Protein AF-W7DR23-F1 (afdb_monomer)

Structure (mmCIF, N/CA/C/O backbone):
data_AF-W7DR23-F1
#
_entry.id   AF-W7DR23-F1
#
loop_
_atom_site.group_PDB
_atom_site.id
_atom_site.type_symbol
_atom_site.label_atom_id
_atom_site.label_alt_id
_atom_site.label_comp_id
_atom_site.label_asym_id
_atom_site.label_entity_id
_atom_site.label_seq_id
_atom_site.pdbx_PDB_ins_code
_atom_site.Cartn_x
_atom_site.Cartn_y
_atom_site.Cartn_z
_atom_site.occupancy
_atom_site.B_iso_or_equiv
_atom_site.auth_seq_id
_atom_site.auth_comp_id
_atom_site.auth_asym_id
_atom_site.auth_atom_id
_atom_site.pdbx_PDB_model_num
ATOM 1 N N . MET A 1 1 ? -1.533 1.938 25.024 1.00 49.84 1 MET A N 1
ATOM 2 C CA . MET A 1 1 ? -2.466 0.848 24.663 1.00 49.84 1 MET A CA 1
ATOM 3 C C . MET A 1 1 ? -2.339 0.666 23.160 1.00 49.84 1 MET A C 1
ATOM 5 O O . MET A 1 1 ? -2.288 1.680 22.477 1.00 49.84 1 MET A O 1
ATOM 9 N N . LEU A 1 2 ? -2.174 -0.557 22.653 1.00 68.12 2 LEU A N 1
ATOM 10 C CA . LEU A 1 2 ? -2.092 -0.794 21.207 1.00 68.12 2 LEU A CA 1
ATOM 11 C C . LEU A 1 2 ? -3.474 -0.511 20.605 1.00 68.12 2 LEU A C 1
ATOM 13 O O . LEU A 1 2 ? -4.452 -1.103 21.059 1.00 68.12 2 LEU A O 1
ATOM 17 N N . SER A 1 3 ? -3.573 0.421 19.651 1.00 85.25 3 SER A N 1
ATOM 18 C CA . SER A 1 3 ? -4.875 0.750 19.057 1.00 85.25 3 SER A CA 1
ATOM 19 C C . SER A 1 3 ? -5.432 -0.477 18.318 1.00 85.25 3 SER A C 1
ATOM 21 O O . SER A 1 3 ? -4.691 -1.111 17.552 1.00 85.25 3 SER A O 1
ATOM 23 N N . PRO A 1 4 ? -6.718 -0.824 18.536 1.00 90.44 4 PRO A N 1
ATOM 24 C CA . PRO A 1 4 ? -7.348 -1.991 17.919 1.00 90.44 4 PRO A CA 1
ATOM 25 C C . PRO A 1 4 ? -7.411 -1.873 16.392 1.00 90.44 4 PRO A C 1
ATOM 27 O O . PRO A 1 4 ? -7.521 -2.886 15.711 1.00 90.44 4 PRO A O 1
ATOM 30 N N . LEU A 1 5 ? -7.292 -0.656 15.852 1.00 95.00 5 LEU A N 1
ATOM 31 C CA . LEU A 1 5 ? -7.274 -0.402 14.413 1.00 95.00 5 LEU A CA 1
ATOM 32 C C . LEU A 1 5 ? -6.003 -0.934 13.753 1.00 95.00 5 LEU A C 1
ATOM 34 O O . LEU A 1 5 ? -6.088 -1.562 12.705 1.00 95.00 5 LEU A O 1
ATOM 38 N N . PHE A 1 6 ? -4.839 -0.738 14.380 1.00 93.69 6 PHE A N 1
ATOM 39 C CA . PHE A 1 6 ? -3.580 -1.283 13.863 1.00 93.69 6 PHE A CA 1
ATOM 40 C C . PHE A 1 6 ? -3.559 -2.808 13.939 1.00 93.69 6 PHE A C 1
ATOM 42 O O . PHE A 1 6 ? -3.171 -3.446 12.970 1.00 93.69 6 PHE A O 1
ATOM 49 N N . ALA A 1 7 ? -4.032 -3.390 15.046 1.00 92.31 7 ALA A N 1
ATOM 50 C CA . ALA A 1 7 ? -4.129 -4.844 15.174 1.00 92.31 7 ALA A CA 1
ATOM 51 C C . ALA A 1 7 ? -5.061 -5.437 14.104 1.00 92.31 7 ALA A C 1
ATOM 53 O O . ALA A 1 7 ? -4.676 -6.351 13.383 1.00 92.31 7 ALA A O 1
ATOM 54 N N . PHE A 1 8 ? -6.248 -4.849 13.928 1.00 95.75 8 PHE A N 1
ATOM 55 C CA . PHE A 1 8 ? -7.180 -5.278 12.891 1.00 95.75 8 PHE A CA 1
ATOM 56 C C . PHE A 1 8 ? -6.593 -5.123 11.481 1.00 95.75 8 PHE A C 1
ATOM 58 O O . PHE A 1 8 ? -6.739 -6.026 10.662 1.00 95.75 8 PHE A O 1
ATOM 65 N N . ALA A 1 9 ? -5.914 -4.007 11.193 1.00 96.94 9 ALA A N 1
ATOM 66 C CA . ALA A 1 9 ? -5.240 -3.801 9.914 1.00 96.94 9 ALA A CA 1
ATOM 67 C C . ALA A 1 9 ? -4.158 -4.862 9.666 1.00 96.94 9 ALA A C 1
ATOM 69 O O . ALA A 1 9 ? -4.091 -5.401 8.565 1.00 96.94 9 ALA A O 1
ATOM 70 N N . GLU A 1 10 ? -3.346 -5.188 10.679 1.00 95.06 10 GLU A N 1
ATOM 71 C CA . GLU A 1 10 ? -2.296 -6.211 10.595 1.00 95.06 10 GLU A CA 1
ATOM 72 C C . GLU A 1 10 ? -2.864 -7.602 10.280 1.00 95.06 10 GLU A C 1
ATOM 74 O O . GLU A 1 10 ? -2.330 -8.296 9.408 1.00 95.06 10 GLU A O 1
ATOM 79 N N . ASP A 1 11 ? -3.980 -7.968 10.913 1.00 96.44 11 ASP A N 1
ATOM 80 C CA . ASP A 1 11 ? -4.674 -9.239 10.676 1.00 96.44 11 ASP A CA 1
ATOM 81 C C . ASP A 1 11 ? -5.276 -9.333 9.259 1.00 96.44 11 ASP A C 1
ATOM 83 O O . ASP A 1 11 ? -5.492 -10.432 8.745 1.00 96.44 11 ASP A O 1
ATOM 87 N N . HIS A 1 12 ? -5.505 -8.193 8.597 1.00 97.81 12 HIS A N 1
ATOM 88 C CA . HIS A 1 12 ? -6.154 -8.108 7.283 1.00 97.81 12 HIS A CA 1
ATOM 89 C C . HIS A 1 12 ? -5.240 -7.593 6.161 1.00 97.81 12 HIS A C 1
ATOM 91 O O . HIS A 1 12 ? -5.733 -7.304 5.071 1.00 97.81 12 HIS A O 1
ATOM 97 N N . ILE A 1 13 ? -3.917 -7.523 6.367 1.00 97.81 13 ILE A N 1
ATOM 98 C CA . ILE A 1 13 ? -2.961 -7.002 5.366 1.00 97.81 13 ILE A CA 1
ATOM 99 C C . ILE A 1 13 ? -3.156 -7.646 3.994 1.00 97.81 13 ILE A C 1
ATOM 101 O O . ILE A 1 13 ? -3.190 -6.939 2.993 1.00 97.81 13 ILE A O 1
ATOM 105 N N . GLN A 1 14 ? -3.315 -8.970 3.946 1.00 97.88 14 GLN A N 1
ATOM 106 C CA . GLN A 1 14 ? -3.481 -9.689 2.680 1.00 97.88 14 GLN A CA 1
ATOM 107 C C . GLN A 1 14 ? -4.743 -9.246 1.934 1.00 97.88 14 GLN A C 1
ATOM 109 O O . GLN A 1 14 ? -4.700 -9.006 0.735 1.00 97.88 14 GLN A O 1
ATOM 114 N N . ALA A 1 15 ? -5.858 -9.062 2.645 1.00 98.00 15 ALA A N 1
ATOM 115 C CA . ALA A 1 15 ? -7.097 -8.584 2.040 1.00 98.00 15 ALA A CA 1
ATOM 116 C C . ALA A 1 15 ? -6.966 -7.136 1.539 1.00 98.00 15 ALA A C 1
ATOM 118 O O . ALA A 1 15 ? -7.442 -6.814 0.453 1.00 98.00 15 ALA A O 1
ATOM 119 N N . ILE A 1 16 ? -6.279 -6.281 2.302 1.00 98.50 16 ILE A N 1
ATOM 120 C CA . ILE A 1 16 ? -6.038 -4.876 1.946 1.00 98.50 16 ILE A CA 1
ATOM 121 C C . ILE A 1 16 ? -5.161 -4.778 0.690 1.00 98.50 16 ILE A C 1
ATOM 123 O O . ILE A 1 16 ? -5.496 -4.045 -0.241 1.00 98.50 16 ILE A O 1
ATOM 127 N N . VAL A 1 17 ? -4.063 -5.538 0.633 1.00 98.44 17 VAL A N 1
ATOM 128 C CA . VAL A 1 17 ? -3.159 -5.562 -0.528 1.00 98.44 17 VAL A CA 1
ATOM 129 C C . VAL A 1 17 ? -3.845 -6.175 -1.741 1.00 98.44 17 VAL A C 1
ATOM 131 O O . VAL A 1 17 ? -3.769 -5.595 -2.820 1.00 98.44 17 VAL A O 1
ATOM 134 N N . ALA A 1 18 ? -4.576 -7.281 -1.580 1.00 97.88 18 ALA A N 1
ATOM 135 C CA . ALA A 1 18 ? -5.346 -7.876 -2.668 1.00 97.88 18 ALA A CA 1
ATOM 136 C C . ALA A 1 18 ? -6.380 -6.889 -3.231 1.00 97.88 18 ALA A C 1
ATOM 138 O O . ALA A 1 18 ? -6.516 -6.766 -4.448 1.00 97.88 18 ALA A O 1
ATOM 139 N N . GLN A 1 19 ? -7.064 -6.131 -2.366 1.00 98.00 19 GLN A N 1
ATOM 140 C CA . GLN A 1 19 ? -7.971 -5.072 -2.803 1.00 98.00 19 GLN A CA 1
ATOM 141 C C . GLN A 1 19 ? -7.225 -3.990 -3.591 1.00 98.00 19 GLN A C 1
ATOM 143 O O . GLN A 1 19 ? -7.685 -3.614 -4.664 1.00 98.00 19 GLN A O 1
ATOM 148 N N . TRP A 1 20 ? -6.073 -3.523 -3.109 1.00 98.38 20 TRP A N 1
ATOM 149 C CA . TRP A 1 20 ? -5.248 -2.552 -3.832 1.00 98.38 20 TRP A CA 1
ATOM 150 C C . TRP A 1 20 ? -4.760 -3.060 -5.186 1.00 98.38 20 TRP A C 1
ATOM 152 O O . TRP A 1 20 ? -4.853 -2.328 -6.175 1.00 98.38 20 TRP A O 1
ATOM 162 N N . MET A 1 21 ? -4.341 -4.324 -5.262 1.00 97.62 21 MET A N 1
ATOM 163 C CA . MET A 1 21 ? -3.916 -4.958 -6.507 1.00 97.62 21 MET A CA 1
ATOM 164 C C . MET A 1 21 ? -5.013 -4.886 -7.575 1.00 97.62 21 MET A C 1
ATOM 166 O O . MET A 1 21 ? -4.755 -4.488 -8.711 1.00 97.62 21 MET A O 1
ATOM 170 N N . VAL A 1 22 ? -6.250 -5.236 -7.208 1.00 96.94 22 VAL A N 1
ATOM 171 C CA . VAL A 1 22 ? -7.357 -5.370 -8.170 1.00 96.94 22 VAL A CA 1
ATOM 172 C C . VAL A 1 22 ? -8.128 -4.078 -8.438 1.00 96.94 22 VAL A C 1
ATOM 174 O O . VAL A 1 22 ? -8.871 -4.029 -9.417 1.00 96.94 22 VAL A O 1
ATOM 177 N N . THR A 1 23 ? -7.997 -3.040 -7.604 1.00 96.19 23 THR A N 1
ATOM 178 C CA . THR A 1 23 ? -8.723 -1.769 -7.801 1.00 96.19 23 THR A CA 1
ATOM 179 C C . THR A 1 23 ? -7.835 -0.620 -8.262 1.00 96.19 23 THR A C 1
ATOM 181 O O . THR A 1 23 ? -8.289 0.180 -9.078 1.00 96.19 23 THR A O 1
ATOM 184 N N . ALA A 1 24 ? -6.591 -0.543 -7.782 1.00 95.88 24 ALA A N 1
ATOM 185 C CA . ALA A 1 24 ? -5.686 0.573 -8.045 1.00 95.88 24 ALA A CA 1
ATOM 186 C C . ALA A 1 24 ? -4.471 0.150 -8.880 1.00 95.88 24 ALA A C 1
ATOM 188 O O . ALA A 1 24 ? -4.241 0.715 -9.949 1.00 95.88 24 ALA A O 1
ATOM 189 N N . TYR A 1 25 ? -3.728 -0.878 -8.452 1.00 96.38 25 TYR A N 1
ATOM 190 C CA . TYR A 1 25 ? -2.492 -1.282 -9.132 1.00 96.38 25 TYR A CA 1
ATOM 191 C C . TYR A 1 25 ? -2.734 -1.747 -10.572 1.00 96.38 25 TYR A C 1
ATOM 193 O O . TYR A 1 25 ? -1.957 -1.406 -11.463 1.00 96.38 25 TYR A O 1
ATOM 201 N N . VAL A 1 26 ? -3.849 -2.445 -10.825 1.00 96.06 26 VAL A N 1
ATOM 202 C CA . VAL A 1 26 ? -4.289 -2.872 -12.168 1.00 96.06 26 VAL A CA 1
ATOM 203 C C . VAL A 1 26 ? -4.405 -1.713 -13.172 1.00 96.06 26 VAL A C 1
ATOM 205 O O . VAL A 1 26 ? -4.349 -1.928 -14.377 1.00 96.06 26 VAL A O 1
ATOM 208 N N . GLN A 1 27 ? -4.569 -0.478 -12.692 1.00 94.75 27 GLN A N 1
ATOM 209 C CA . GLN A 1 27 ? -4.683 0.722 -13.523 1.00 94.75 27 GLN A CA 1
ATOM 210 C C . GLN A 1 27 ? -3.332 1.416 -13.762 1.00 94.75 27 GLN A C 1
ATOM 212 O O . GLN A 1 27 ? -3.290 2.465 -14.404 1.00 94.75 27 GLN A O 1
ATOM 217 N N . SER A 1 28 ? -2.236 0.888 -13.212 1.00 93.81 28 SER A N 1
ATOM 218 C CA . SER A 1 28 ? -0.900 1.471 -13.347 1.00 93.81 28 SER A CA 1
ATOM 219 C C . SER A 1 28 ? -0.235 1.093 -14.669 1.00 93.81 28 SER A C 1
ATOM 221 O O . SER A 1 28 ? -0.459 0.018 -15.233 1.00 93.81 28 SER A O 1
ATOM 223 N N . GLU A 1 29 ? 0.664 1.954 -15.145 1.00 92.00 29 GLU A N 1
ATOM 224 C CA . GLU A 1 29 ? 1.491 1.623 -16.309 1.00 92.00 29 GLU A CA 1
ATOM 225 C C . GLU A 1 29 ? 2.386 0.403 -16.073 1.00 92.00 29 GLU A C 1
ATOM 227 O O . GLU A 1 29 ? 2.651 -0.362 -17.001 1.00 92.00 29 GLU A O 1
ATOM 232 N N . GLU A 1 30 ? 2.892 0.239 -14.849 1.00 92.44 30 GLU A N 1
ATOM 233 C CA . GLU A 1 30 ? 3.760 -0.879 -14.489 1.00 92.44 30 GLU A CA 1
ATOM 234 C C . GLU A 1 30 ? 3.022 -2.207 -14.647 1.00 92.44 30 GLU A C 1
ATOM 236 O O . GLU A 1 30 ? 3.544 -3.125 -15.284 1.00 92.44 30 GLU A O 1
ATOM 241 N N . TYR A 1 31 ? 1.779 -2.269 -14.162 1.00 95.19 31 TYR A N 1
ATOM 242 C CA . TYR A 1 31 ? 0.915 -3.422 -14.359 1.00 95.19 31 TYR A CA 1
ATOM 243 C C . TYR A 1 31 ? 0.739 -3.731 -15.848 1.00 95.19 31 TYR A C 1
ATOM 245 O O . TYR A 1 31 ? 1.020 -4.847 -16.283 1.00 95.19 31 TYR A O 1
ATOM 253 N N . GLU A 1 32 ? 0.360 -2.747 -16.666 1.00 95.00 32 GLU A N 1
ATOM 254 C CA . GLU A 1 32 ? 0.159 -2.973 -18.102 1.00 95.00 32 GLU A CA 1
ATOM 255 C C . GLU A 1 32 ? 1.429 -3.450 -18.817 1.00 95.00 32 GLU A C 1
ATOM 257 O O . GLU A 1 32 ? 1.370 -4.356 -19.652 1.00 95.00 32 GLU A O 1
ATOM 262 N N . LYS A 1 33 ? 2.590 -2.899 -18.451 1.00 94.06 33 LYS A N 1
ATOM 263 C CA . LYS A 1 33 ? 3.889 -3.270 -19.026 1.00 94.06 33 LYS A CA 1
ATOM 264 C C . LYS A 1 33 ? 4.347 -4.670 -18.602 1.00 94.06 33 LYS A C 1
ATOM 266 O O . LYS A 1 33 ? 5.097 -5.305 -19.344 1.00 94.06 33 LYS A O 1
ATOM 271 N N . ARG A 1 34 ? 3.959 -5.140 -17.410 1.00 93.81 34 ARG A N 1
ATOM 272 C CA . ARG A 1 34 ? 4.647 -6.256 -16.731 1.00 93.81 34 ARG A CA 1
ATOM 273 C C . ARG A 1 34 ? 3.750 -7.399 -16.267 1.00 93.81 34 ARG A C 1
ATOM 275 O O . ARG A 1 34 ? 4.284 -8.446 -15.917 1.00 93.81 34 ARG A O 1
ATOM 282 N N . LYS A 1 35 ? 2.421 -7.282 -16.347 1.00 95.06 35 LYS A N 1
ATOM 283 C CA . LYS A 1 35 ? 1.458 -8.325 -15.922 1.00 95.06 35 LYS A CA 1
ATOM 284 C C . LYS A 1 35 ? 1.651 -9.699 -16.571 1.00 95.06 35 LYS A C 1
ATOM 286 O O . LYS A 1 35 ? 1.157 -10.689 -16.048 1.00 95.06 35 LYS A O 1
ATOM 291 N N . LEU A 1 36 ? 2.336 -9.765 -17.716 1.00 96.19 36 LEU A N 1
ATOM 292 C CA . LEU A 1 36 ? 2.622 -11.014 -18.430 1.00 96.19 36 LEU A CA 1
ATOM 293 C C . LEU A 1 36 ? 3.977 -11.638 -18.059 1.00 96.19 36 LEU A C 1
ATOM 295 O O . LEU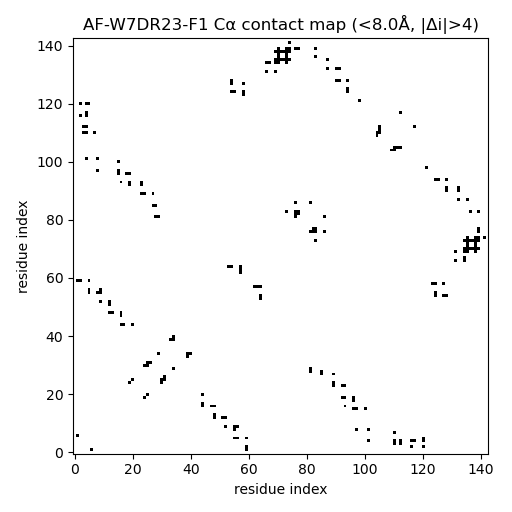 A 1 36 ? 4.283 -12.733 -18.527 1.00 96.19 36 LEU A O 1
ATOM 299 N N . ILE A 1 37 ? 4.799 -10.958 -17.254 1.00 95.94 37 ILE A N 1
ATOM 300 C CA . ILE A 1 37 ? 6.080 -11.487 -16.779 1.00 95.94 37 ILE A CA 1
ATOM 301 C C . ILE A 1 37 ? 5.787 -12.513 -15.672 1.00 95.94 37 ILE A C 1
ATOM 303 O O . ILE A 1 37 ? 5.182 -12.149 -14.660 1.00 95.94 37 ILE A O 1
ATOM 307 N N . PR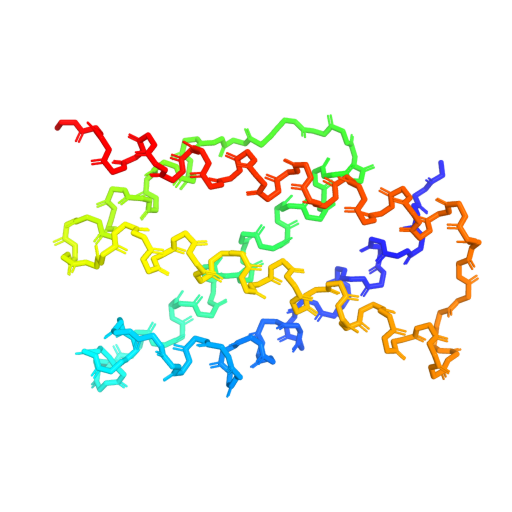O A 1 38 ? 6.201 -13.786 -15.828 1.00 97.12 38 PRO A N 1
ATOM 308 C CA . PRO A 1 38 ? 5.950 -14.813 -14.820 1.00 97.12 38 PRO A CA 1
ATOM 309 C C . PRO A 1 38 ? 6.491 -14.412 -13.442 1.00 97.12 38 PRO A C 1
ATOM 311 O O . PRO A 1 38 ? 7.640 -13.992 -13.330 1.00 97.12 38 PRO A O 1
ATOM 314 N N . GLY A 1 39 ? 5.658 -14.544 -12.406 1.00 94.94 39 GLY A N 1
ATOM 315 C CA . GLY A 1 39 ? 6.006 -14.234 -11.014 1.00 94.94 39 GLY A CA 1
ATOM 316 C C . GLY A 1 39 ? 6.047 -12.744 -10.659 1.00 94.94 39 GLY A C 1
ATOM 317 O O . GLY A 1 39 ? 6.188 -12.414 -9.490 1.00 94.94 39 GLY A O 1
ATOM 318 N N . PHE A 1 40 ? 5.890 -11.825 -11.620 1.00 93.31 40 PHE A N 1
ATOM 319 C CA . PHE A 1 40 ? 6.000 -10.390 -11.339 1.00 93.31 40 PHE A CA 1
ATOM 320 C C . PHE A 1 40 ? 4.910 -9.883 -10.386 1.00 93.31 40 PHE A C 1
ATOM 322 O O . PHE A 1 40 ? 5.207 -9.164 -9.437 1.00 93.31 40 PHE A O 1
ATOM 329 N N . LEU A 1 41 ? 3.654 -10.274 -10.619 1.00 95.25 41 LEU A N 1
ATOM 330 C CA . LEU A 1 41 ? 2.532 -9.837 -9.781 1.00 95.25 41 LEU A CA 1
ATOM 331 C C . LEU A 1 41 ? 2.615 -10.403 -8.357 1.00 95.25 41 LEU A C 1
ATOM 333 O O . LEU A 1 41 ? 2.284 -9.688 -7.414 1.00 95.25 41 LEU A O 1
ATOM 337 N N . ASP A 1 42 ? 3.113 -11.632 -8.204 1.00 96.38 42 ASP A N 1
ATOM 338 C CA . ASP A 1 42 ? 3.339 -12.252 -6.892 1.00 96.38 42 ASP A CA 1
ATOM 339 C C . ASP A 1 42 ? 4.408 -11.473 -6.105 1.00 96.38 42 ASP A C 1
ATOM 341 O O . ASP A 1 42 ? 4.274 -11.225 -4.904 1.00 96.38 42 ASP A O 1
ATOM 345 N N . GLU A 1 43 ? 5.457 -11.022 -6.797 1.00 94.38 43 GLU A N 1
ATOM 346 C CA . GLU A 1 43 ? 6.535 -10.232 -6.207 1.00 94.38 43 GLU A CA 1
ATOM 347 C C . GLU A 1 43 ? 6.053 -8.840 -5.772 1.00 94.38 43 GLU A C 1
ATOM 349 O O . GLU A 1 43 ? 6.408 -8.384 -4.682 1.00 94.38 43 GLU A O 1
ATOM 354 N N . VAL A 1 44 ? 5.192 -8.202 -6.575 1.00 94.06 44 VAL A N 1
ATOM 355 C CA . VAL A 1 44 ? 4.538 -6.929 -6.227 1.00 94.06 44 VAL A CA 1
ATOM 356 C C . VAL A 1 44 ? 3.642 -7.092 -5.001 1.00 94.06 44 VAL A C 1
ATOM 358 O O . VAL A 1 44 ? 3.724 -6.293 -4.068 1.00 94.06 44 VAL A O 1
ATOM 361 N N . GLU A 1 45 ? 2.812 -8.137 -4.956 1.00 96.19 45 GLU A N 1
ATOM 362 C CA . GLU A 1 45 ? 1.953 -8.422 -3.802 1.00 96.19 45 GLU A CA 1
ATOM 363 C C . GLU A 1 45 ? 2.785 -8.658 -2.532 1.00 96.19 45 GLU A C 1
ATOM 365 O O . GLU A 1 45 ? 2.463 -8.132 -1.458 1.00 96.19 45 GLU A O 1
ATOM 370 N N . ARG A 1 46 ? 3.896 -9.396 -2.646 1.00 95.56 46 ARG A N 1
ATOM 371 C CA . ARG A 1 46 ? 4.822 -9.646 -1.535 1.00 95.56 46 ARG A CA 1
ATOM 372 C C . ARG A 1 46 ? 5.468 -8.357 -1.030 1.00 95.56 46 ARG A C 1
ATOM 374 O O . ARG A 1 46 ? 5.538 -8.158 0.184 1.00 95.56 46 ARG A O 1
ATOM 381 N N . GLU A 1 47 ? 5.938 -7.498 -1.930 1.00 93.38 47 GLU A N 1
ATOM 382 C CA . GLU A 1 47 ? 6.552 -6.213 -1.583 1.00 93.38 47 GLU A CA 1
ATOM 383 C C . GLU A 1 47 ? 5.540 -5.266 -0.925 1.00 93.38 47 GLU A C 1
ATOM 385 O O . GLU A 1 47 ? 5.809 -4.738 0.156 1.00 93.38 47 GLU A O 1
ATOM 390 N N . ALA A 1 48 ? 4.340 -5.125 -1.498 1.00 94.94 48 ALA A N 1
ATOM 391 C CA . ALA A 1 48 ? 3.270 -4.299 -0.939 1.00 94.94 48 ALA A CA 1
ATOM 392 C C . ALA A 1 48 ? 2.822 -4.796 0.447 1.00 94.94 48 ALA A C 1
ATOM 394 O O . ALA A 1 48 ? 2.655 -4.005 1.378 1.00 94.94 48 ALA A O 1
ATOM 395 N N . THR A 1 49 ? 2.703 -6.116 0.620 1.00 96.31 49 THR A N 1
ATOM 396 C CA . THR A 1 49 ? 2.439 -6.759 1.917 1.00 96.31 49 THR A CA 1
ATOM 397 C C . THR A 1 49 ? 3.525 -6.437 2.932 1.00 96.31 49 THR A C 1
ATOM 399 O O . THR A 1 49 ? 3.228 -6.101 4.082 1.00 96.31 49 THR A O 1
ATOM 402 N N . TRP A 1 50 ? 4.790 -6.565 2.530 1.00 92.56 50 TRP A N 1
ATOM 403 C CA . TRP A 1 50 ? 5.925 -6.284 3.398 1.00 92.56 50 TRP A CA 1
ATOM 404 C C . TRP A 1 50 ? 5.939 -4.817 3.835 1.00 92.56 50 TRP A C 1
ATOM 406 O O . TRP A 1 50 ? 6.071 -4.550 5.035 1.00 92.56 50 TRP A O 1
ATOM 416 N N . LEU A 1 51 ? 5.731 -3.894 2.891 1.00 91.44 51 LEU A N 1
ATOM 417 C CA . LEU A 1 51 ? 5.708 -2.455 3.132 1.00 91.44 51 LEU A CA 1
ATOM 418 C C . LEU A 1 51 ? 4.563 -2.076 4.075 1.00 91.44 51 LEU A C 1
ATOM 420 O O . LEU A 1 51 ? 4.791 -1.414 5.087 1.00 91.44 51 LEU A O 1
ATOM 424 N N . LEU A 1 52 ? 3.345 -2.550 3.797 1.00 94.75 52 LEU A N 1
ATOM 425 C CA . LEU A 1 52 ? 2.180 -2.266 4.630 1.00 94.75 52 LEU A CA 1
ATOM 426 C C . LEU A 1 52 ? 2.354 -2.819 6.051 1.00 94.75 52 LEU A C 1
ATOM 428 O O . LEU A 1 52 ? 2.065 -2.122 7.023 1.00 94.75 52 LEU A O 1
ATOM 432 N N . ARG A 1 53 ? 2.889 -4.039 6.192 1.00 92.88 53 ARG A N 1
ATOM 433 C CA . ARG A 1 53 ? 3.205 -4.614 7.507 1.00 92.88 53 ARG A CA 1
ATOM 434 C C . ARG A 1 53 ? 4.202 -3.755 8.274 1.00 92.88 53 ARG A C 1
ATOM 436 O O . ARG A 1 53 ? 3.983 -3.495 9.455 1.00 92.88 53 ARG A O 1
ATOM 443 N N . HIS A 1 54 ? 5.274 -3.320 7.615 1.00 88.12 54 HIS A N 1
ATOM 444 C CA . HIS A 1 54 ? 6.282 -2.465 8.238 1.00 88.12 54 HIS A CA 1
ATOM 445 C C . HIS A 1 54 ? 5.673 -1.145 8.698 1.00 88.12 54 HIS A C 1
ATOM 447 O O . HIS A 1 54 ? 5.854 -0.766 9.852 1.00 88.12 54 HIS A O 1
ATOM 453 N N . ILE A 1 55 ? 4.883 -0.492 7.846 1.00 89.12 55 ILE A N 1
ATOM 454 C CA . ILE A 1 55 ? 4.183 0.746 8.189 1.00 89.12 55 ILE A CA 1
ATOM 455 C C . ILE A 1 55 ? 3.317 0.550 9.436 1.00 89.12 55 ILE A C 1
ATOM 457 O O . ILE A 1 55 ? 3.485 1.285 10.409 1.00 89.12 55 ILE A O 1
ATOM 461 N N . LEU A 1 56 ? 2.435 -0.451 9.455 1.00 92.06 56 LEU A N 1
ATOM 462 C CA . LEU A 1 56 ? 1.503 -0.667 10.567 1.00 92.06 56 LEU A CA 1
ATOM 463 C C . LEU A 1 56 ? 2.232 -0.944 11.888 1.00 92.06 56 LEU A C 1
ATOM 465 O O . LEU A 1 56 ? 1.985 -0.260 12.885 1.00 92.06 56 LEU A O 1
ATOM 469 N N . GLN A 1 57 ? 3.194 -1.869 11.875 1.00 87.62 57 GLN A N 1
ATOM 470 C CA . GLN A 1 57 ? 3.935 -2.258 13.075 1.00 87.62 57 GLN A CA 1
ATOM 471 C C . GLN A 1 57 ? 4.738 -1.101 13.656 1.00 87.62 57 GLN A C 1
ATOM 473 O O . GLN A 1 57 ? 4.845 -0.956 14.876 1.00 87.62 57 GLN A O 1
ATOM 478 N N . GLN A 1 58 ? 5.326 -0.284 12.791 1.00 82.62 58 GLN A N 1
ATOM 479 C CA . GLN A 1 58 ? 6.179 0.802 13.228 1.00 82.62 58 GLN A CA 1
ATOM 480 C C . GLN A 1 58 ? 5.403 2.035 13.663 1.00 82.62 58 GLN A C 1
ATOM 482 O O . GLN A 1 58 ? 5.753 2.626 14.685 1.00 82.62 58 GLN A O 1
ATOM 487 N N . THR A 1 59 ? 4.299 2.346 12.979 1.00 83.56 59 THR A N 1
ATOM 488 C CA . THR A 1 59 ? 3.351 3.373 13.428 1.00 83.56 59 THR A CA 1
ATOM 489 C C . THR A 1 59 ? 2.864 3.065 14.843 1.00 83.56 59 THR A C 1
ATOM 491 O O . THR A 1 59 ? 2.862 3.929 15.715 1.00 83.56 59 THR A O 1
ATOM 494 N N . GLN A 1 60 ? 2.500 1.805 15.097 1.00 82.38 60 GLN A N 1
ATOM 495 C CA . GLN A 1 60 ? 1.916 1.389 16.367 1.00 82.38 60 GLN A CA 1
ATOM 496 C C . GLN A 1 60 ? 2.936 1.335 17.517 1.00 82.38 60 GLN A C 1
ATOM 498 O O . GLN A 1 60 ? 2.586 1.588 18.672 1.00 82.38 60 GLN A O 1
ATOM 503 N N . LYS A 1 61 ? 4.190 0.970 17.224 1.00 76.31 61 LYS A N 1
ATOM 504 C CA . LYS A 1 61 ? 5.229 0.724 18.239 1.00 76.31 61 LYS A CA 1
ATOM 505 C C . LYS A 1 61 ? 6.246 1.865 18.369 1.00 76.31 61 LYS A C 1
ATOM 507 O O . LYS A 1 61 ? 7.120 1.786 19.228 1.00 76.31 61 LYS A O 1
ATOM 512 N N . GLY A 1 62 ? 6.134 2.915 17.551 1.00 67.50 62 GLY A N 1
ATOM 513 C CA . GLY A 1 62 ? 7.042 4.066 17.562 1.00 67.50 62 GLY A CA 1
ATOM 514 C C . GLY A 1 62 ? 8.464 3.739 17.098 1.00 67.50 62 GLY A C 1
ATOM 515 O O . GLY A 1 62 ? 9.405 4.440 17.467 1.00 67.50 62 GLY A O 1
ATOM 516 N N . PHE A 1 63 ? 8.641 2.660 16.33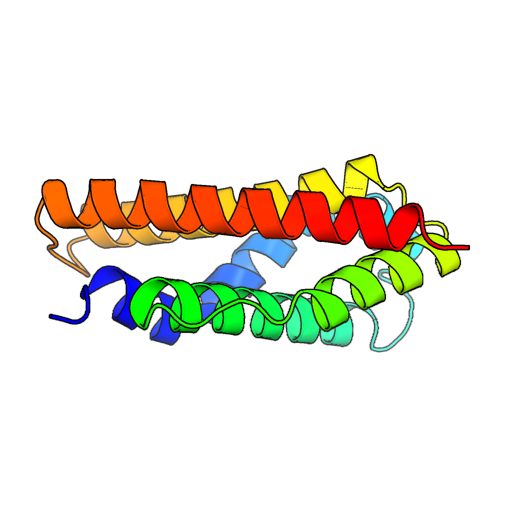0 1.00 63.53 63 PHE A N 1
ATOM 517 C CA . PHE A 1 63 ? 9.932 2.334 15.727 1.00 63.53 63 PHE A CA 1
ATOM 518 C C . PHE A 1 63 ? 10.178 3.217 14.499 1.00 63.53 63 PHE A C 1
ATOM 520 O O . PHE A 1 63 ? 9.240 3.596 13.802 1.00 63.53 63 PHE A O 1
ATOM 527 N N . ALA A 1 64 ? 11.442 3.557 14.244 1.00 69.94 64 ALA A N 1
ATOM 528 C CA . ALA A 1 64 ? 11.824 4.302 13.051 1.00 69.94 64 ALA A CA 1
ATOM 529 C C . ALA A 1 64 ? 11.805 3.387 11.819 1.00 69.94 64 ALA A C 1
ATOM 531 O O . ALA A 1 64 ? 12.347 2.276 11.866 1.00 69.94 64 ALA A O 1
ATOM 532 N N . ILE A 1 65 ? 11.219 3.874 10.721 1.00 74.94 65 ILE A N 1
ATOM 533 C CA . ILE A 1 65 ? 11.236 3.169 9.432 1.00 74.94 65 ILE A CA 1
ATOM 534 C C . ILE A 1 65 ? 12.667 3.114 8.956 1.00 74.94 65 ILE A C 1
ATOM 536 O O . ILE A 1 65 ? 13.357 4.133 8.903 1.00 74.94 65 ILE A O 1
ATOM 540 N N . ASP A 1 66 ? 13.117 1.897 8.644 1.00 81.88 66 ASP A N 1
ATOM 541 C CA . ASP A 1 66 ? 14.344 1.731 7.889 1.00 81.88 66 ASP A CA 1
ATOM 542 C C . ASP A 1 66 ? 14.058 2.148 6.453 1.00 81.88 66 ASP A C 1
ATOM 544 O O . ASP A 1 66 ? 13.628 1.366 5.602 1.00 81.88 66 ASP A O 1
ATOM 548 N N . TYR A 1 67 ? 14.247 3.439 6.219 1.00 87.38 67 TYR A N 1
ATOM 549 C CA . TYR A 1 67 ? 13.980 4.039 4.932 1.00 87.38 67 TYR A CA 1
ATOM 550 C C . TYR A 1 67 ? 14.968 3.613 3.850 1.00 87.38 67 TYR A C 1
ATOM 552 O O . TYR A 1 67 ? 14.668 3.840 2.687 1.00 87.38 67 TYR A O 1
ATOM 560 N N . ARG A 1 68 ? 16.082 2.941 4.178 1.00 87.38 68 ARG A N 1
ATOM 561 C CA . ARG A 1 68 ? 17.001 2.427 3.149 1.00 87.38 68 ARG A CA 1
ATOM 562 C C . ARG A 1 68 ? 16.326 1.398 2.257 1.00 87.38 68 ARG A C 1
ATOM 564 O O . ARG A 1 68 ? 16.516 1.404 1.054 1.00 87.38 68 ARG A O 1
ATOM 571 N N . LEU A 1 69 ? 15.496 0.533 2.836 1.00 84.62 69 LEU A N 1
ATOM 572 C CA . LEU A 1 69 ? 14.743 -0.450 2.055 1.00 84.62 69 LEU A CA 1
ATOM 573 C C . LEU A 1 69 ? 13.692 0.223 1.164 1.00 84.62 69 LEU A C 1
ATOM 575 O O . LEU A 1 69 ? 13.436 -0.241 0.061 1.00 84.62 69 LEU A O 1
ATOM 579 N N . VAL A 1 70 ? 13.112 1.332 1.627 1.00 90.31 70 VAL A N 1
ATOM 580 C CA . VAL A 1 70 ? 12.167 2.138 0.843 1.00 90.31 70 VAL A CA 1
ATOM 581 C C . VAL A 1 70 ? 12.880 2.869 -0.301 1.00 90.31 70 VAL A C 1
ATOM 583 O O . VAL A 1 70 ? 12.362 2.914 -1.413 1.00 90.31 70 VAL A O 1
ATOM 586 N N . GLU A 1 71 ? 14.072 3.405 -0.039 1.00 94.19 71 GLU A N 1
ATOM 587 C CA . GLU A 1 71 ? 14.948 4.024 -1.040 1.00 94.19 71 GLU A CA 1
ATOM 588 C C . GLU A 1 71 ? 15.347 3.001 -2.117 1.00 94.19 71 GLU A C 1
ATOM 590 O O . GLU A 1 71 ? 15.154 3.280 -3.297 1.00 94.19 71 GLU A O 1
ATOM 595 N N . ASN A 1 72 ? 15.758 1.786 -1.731 1.00 92.12 72 ASN A N 1
ATOM 596 C CA . ASN A 1 72 ? 16.085 0.704 -2.671 1.00 92.12 72 ASN A CA 1
ATOM 597 C C . ASN A 1 72 ? 14.907 0.345 -3.593 1.00 92.12 72 ASN A C 1
ATOM 599 O O . ASN A 1 72 ? 15.102 0.122 -4.780 1.00 92.12 72 ASN A O 1
ATOM 603 N N . ILE A 1 73 ? 13.671 0.323 -3.080 1.00 91.19 73 ILE A N 1
ATOM 604 C CA . ILE A 1 73 ? 12.489 0.094 -3.929 1.00 91.19 73 ILE A CA 1
ATOM 605 C C . ILE A 1 73 ? 12.351 1.219 -4.971 1.00 91.19 73 ILE A C 1
ATOM 607 O O . ILE A 1 73 ? 12.009 0.963 -6.126 1.00 91.19 73 ILE A O 1
ATOM 611 N N . GLY A 1 74 ? 12.627 2.469 -4.584 1.00 92.19 74 GLY A N 1
ATOM 612 C CA . GLY A 1 74 ? 12.668 3.600 -5.513 1.00 92.19 74 GLY A CA 1
ATOM 613 C C . GLY A 1 74 ? 13.732 3.431 -6.604 1.00 92.19 74 GLY A C 1
ATOM 614 O O . GLY A 1 74 ? 13.432 3.630 -7.783 1.00 92.19 74 GLY A O 1
ATOM 615 N N . GLU A 1 75 ? 14.937 3.007 -6.223 1.00 94.00 75 GLU A N 1
ATOM 616 C CA . GLU A 1 75 ? 16.038 2.682 -7.141 1.00 94.00 75 GLU A CA 1
ATOM 617 C C . GLU A 1 75 ? 15.645 1.573 -8.124 1.00 94.00 75 GLU A C 1
ATOM 619 O O . GLU A 1 75 ? 15.714 1.773 -9.338 1.00 94.00 75 GLU A O 1
ATOM 624 N N . ASP A 1 76 ? 15.115 0.455 -7.622 1.00 91.94 76 ASP A N 1
ATOM 625 C CA . ASP A 1 76 ? 14.651 -0.666 -8.442 1.00 91.94 76 ASP A CA 1
ATOM 626 C C . ASP A 1 76 ? 13.608 -0.202 -9.468 1.00 91.94 76 ASP A C 1
ATOM 628 O O . ASP A 1 76 ? 13.651 -0.571 -10.645 1.00 91.94 76 ASP A O 1
ATOM 632 N N . ARG A 1 77 ? 12.655 0.648 -9.056 1.00 92.06 77 ARG A N 1
ATOM 633 C CA . ARG A 1 77 ? 11.614 1.144 -9.971 1.00 92.06 77 ARG A CA 1
ATOM 634 C C . ARG A 1 77 ? 12.168 2.102 -11.022 1.00 92.06 77 ARG A C 1
ATOM 636 O O . ARG A 1 77 ? 11.716 2.043 -12.170 1.00 92.06 77 ARG A O 1
ATOM 643 N N . LYS A 1 78 ? 13.178 2.908 -10.687 1.00 93.31 78 LYS A N 1
ATOM 644 C CA . LYS A 1 78 ? 13.930 3.716 -11.658 1.00 93.31 78 LYS A CA 1
ATOM 645 C C . LYS A 1 78 ? 14.651 2.835 -12.676 1.00 93.31 78 LYS A C 1
ATOM 647 O O . LYS A 1 78 ? 14.512 3.076 -13.876 1.00 93.31 78 LYS A O 1
ATOM 652 N N . GLU A 1 79 ? 15.369 1.804 -12.232 1.00 92.44 79 GLU A N 1
ATOM 653 C CA . GLU A 1 79 ? 16.065 0.855 -13.117 1.00 92.44 79 GLU A CA 1
ATOM 654 C C . GLU A 1 79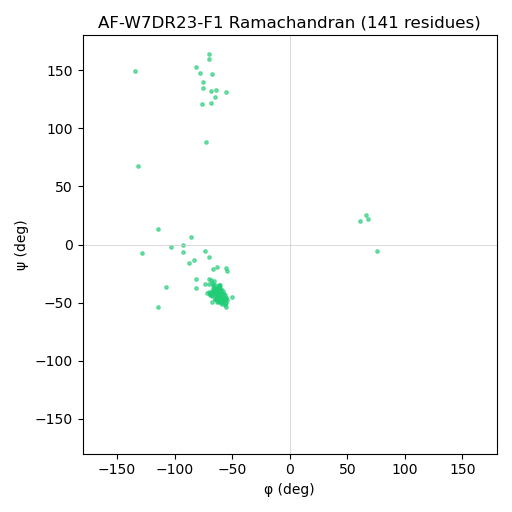 ? 15.094 0.104 -14.036 1.00 92.44 79 GLU A C 1
ATOM 656 O O . GLU A 1 79 ? 15.370 -0.136 -15.214 1.00 92.44 79 GLU A O 1
ATOM 661 N N . MET A 1 80 ? 13.902 -0.202 -13.525 1.00 89.75 80 MET A N 1
ATOM 662 C CA . MET A 1 80 ? 12.813 -0.801 -14.289 1.00 89.75 80 MET A CA 1
ATOM 663 C C . MET A 1 80 ? 12.119 0.178 -15.251 1.00 89.75 80 MET A C 1
ATOM 665 O O . MET A 1 80 ? 11.244 -0.246 -16.014 1.00 89.75 80 MET A O 1
ATOM 669 N N . GLY A 1 81 ? 12.464 1.467 -15.242 1.00 91.50 81 GLY A N 1
ATOM 670 C CA . GLY A 1 81 ? 11.822 2.484 -16.076 1.00 91.50 81 GLY A CA 1
ATOM 671 C C . GLY A 1 81 ? 10.354 2.737 -15.714 1.00 91.50 81 GLY A C 1
ATOM 672 O O . GLY A 1 81 ? 9.565 3.146 -16.573 1.00 91.50 81 GLY A O 1
ATOM 673 N N . THR A 1 82 ? 9.966 2.459 -14.469 1.00 91.50 82 THR A N 1
ATOM 674 C CA . THR A 1 82 ? 8.666 2.857 -13.924 1.00 91.50 82 THR A CA 1
ATOM 675 C C . THR A 1 82 ? 8.704 4.359 -13.625 1.00 91.50 82 THR A C 1
ATOM 677 O O . THR A 1 82 ? 9.719 4.903 -13.194 1.00 91.50 82 THR A O 1
ATOM 680 N N . SER A 1 83 ? 7.610 5.069 -13.910 1.00 92.44 83 SER A N 1
ATOM 681 C CA . SER A 1 83 ? 7.531 6.505 -13.634 1.00 92.44 83 SER A CA 1
ATOM 682 C C . SER A 1 83 ? 7.500 6.764 -12.123 1.00 92.44 83 SER A C 1
ATOM 684 O O . SER A 1 83 ? 6.682 6.179 -11.410 1.00 92.44 83 SER A O 1
ATOM 686 N N . GLN A 1 84 ? 8.337 7.694 -11.653 1.00 93.50 84 GLN A N 1
ATOM 687 C CA . GLN A 1 84 ? 8.381 8.120 -10.249 1.00 93.50 84 GLN A CA 1
ATOM 688 C C . GLN A 1 84 ? 7.003 8.573 -9.750 1.00 93.50 84 GLN A C 1
ATOM 690 O O . GLN A 1 84 ? 6.544 8.132 -8.698 1.00 93.50 84 GLN A O 1
ATOM 695 N N . SER A 1 85 ? 6.315 9.418 -10.524 1.00 92.69 85 SER A N 1
ATOM 696 C CA . SER A 1 85 ? 5.003 9.948 -10.145 1.00 92.69 85 SER A CA 1
ATOM 697 C C . SER A 1 85 ? 3.929 8.862 -10.089 1.00 92.69 85 SER A C 1
ATOM 699 O O . SER A 1 85 ? 3.088 8.885 -9.192 1.00 92.69 85 SER A O 1
ATOM 701 N N . GLU A 1 86 ? 3.979 7.886 -11.000 1.00 91.88 86 GLU A N 1
ATOM 702 C CA . GLU A 1 86 ? 3.072 6.732 -10.987 1.00 91.88 86 GLU A CA 1
ATOM 703 C C . GLU A 1 86 ? 3.315 5.851 -9.765 1.00 91.88 86 GLU A C 1
ATOM 705 O O . GLU A 1 86 ? 2.362 5.402 -9.131 1.00 91.88 86 GLU A O 1
ATOM 710 N N . PHE A 1 87 ? 4.576 5.632 -9.389 1.00 91.81 87 PHE A N 1
ATOM 711 C CA . PHE A 1 87 ? 4.889 4.810 -8.228 1.00 91.81 87 PHE A CA 1
ATOM 712 C C . PHE A 1 87 ? 4.479 5.491 -6.911 1.00 91.81 87 PHE A C 1
ATOM 714 O O . PHE A 1 87 ? 3.844 4.865 -6.063 1.00 91.81 87 PHE A O 1
ATOM 721 N N . ILE A 1 88 ? 4.716 6.800 -6.772 1.00 93.06 88 ILE A N 1
ATOM 722 C CA . ILE A 1 88 ? 4.233 7.590 -5.623 1.00 93.06 88 ILE A CA 1
ATOM 723 C C . ILE A 1 88 ? 2.701 7.588 -5.547 1.00 93.06 88 ILE A C 1
ATOM 725 O O . ILE A 1 88 ? 2.129 7.443 -4.460 1.00 93.06 88 ILE A O 1
ATOM 729 N N . ARG A 1 89 ? 2.018 7.725 -6.693 1.00 93.56 89 ARG A N 1
ATOM 730 C CA . ARG A 1 89 ? 0.557 7.597 -6.772 1.00 93.56 89 ARG A CA 1
ATOM 731 C C . ARG A 1 89 ? 0.113 6.222 -6.279 1.00 93.56 89 ARG A C 1
ATOM 733 O O . ARG A 1 89 ? -0.747 6.147 -5.412 1.00 93.56 89 ARG A O 1
ATOM 740 N N . SER A 1 90 ? 0.770 5.161 -6.738 1.00 93.19 90 SER A N 1
ATOM 741 C CA . SER A 1 90 ? 0.495 3.780 -6.336 1.00 93.19 90 SER A CA 1
ATOM 742 C C . SER A 1 90 ? 0.618 3.564 -4.817 1.00 93.19 90 SER A C 1
ATOM 744 O O . SER A 1 90 ? -0.260 2.960 -4.194 1.00 93.19 90 SER A O 1
ATOM 746 N N . CYS A 1 91 ? 1.649 4.135 -4.182 1.00 92.75 91 CYS A N 1
ATOM 747 C CA . CYS A 1 91 ? 1.800 4.119 -2.722 1.00 92.75 91 CYS A CA 1
ATOM 748 C C . CYS A 1 91 ? 0.713 4.929 -1.999 1.00 92.75 91 CYS A C 1
ATOM 750 O O . CYS A 1 91 ? 0.234 4.526 -0.936 1.00 92.75 91 CYS A O 1
ATOM 752 N N . SER A 1 92 ? 0.306 6.063 -2.570 1.00 93.56 92 SER A N 1
ATOM 753 C CA . SER A 1 92 ? -0.790 6.880 -2.037 1.00 93.56 92 SER A CA 1
ATOM 754 C C . SER A 1 92 ? -2.132 6.144 -2.126 1.00 93.56 92 SER A C 1
ATOM 756 O O . SER A 1 92 ? -2.917 6.186 -1.177 1.00 93.56 92 SER A O 1
ATOM 758 N N . ASP A 1 93 ? -2.367 5.409 -3.214 1.00 96.25 93 ASP A N 1
ATOM 759 C CA . ASP A 1 93 ? -3.557 4.579 -3.407 1.00 96.25 93 ASP A CA 1
ATOM 760 C C . ASP A 1 93 ? -3.610 3.436 -2.379 1.00 96.25 93 ASP A C 1
ATOM 762 O O . ASP A 1 93 ? -4.673 3.157 -1.820 1.00 96.25 93 ASP A O 1
ATOM 766 N N . LEU A 1 94 ? -2.468 2.820 -2.042 1.00 96.69 94 LEU A N 1
ATOM 767 C CA . LEU A 1 94 ? -2.393 1.807 -0.979 1.00 96.69 94 LEU A CA 1
ATOM 768 C C . LEU A 1 94 ? -2.792 2.384 0.389 1.00 96.69 94 LEU A C 1
ATOM 770 O O . LEU A 1 94 ? -3.551 1.759 1.133 1.00 96.69 94 LEU A O 1
ATOM 774 N N . CYS A 1 95 ? -2.330 3.598 0.707 1.00 96.56 95 CYS A N 1
ATOM 775 C CA . CYS A 1 95 ? -2.733 4.317 1.917 1.00 96.56 95 CYS A CA 1
ATOM 776 C C . CYS A 1 95 ? -4.245 4.575 1.939 1.00 96.56 95 CYS A C 1
ATOM 778 O O . CYS A 1 95 ? -4.915 4.287 2.932 1.00 96.56 95 CYS A O 1
ATOM 780 N N . HIS A 1 96 ? -4.799 5.071 0.831 1.00 97.19 96 HIS A N 1
ATOM 781 C CA . HIS A 1 96 ? -6.233 5.314 0.708 1.00 97.19 96 HIS A CA 1
ATOM 782 C C . HIS A 1 96 ? -7.049 4.033 0.930 1.00 97.19 96 HIS A C 1
ATOM 784 O O . HIS A 1 96 ? -8.001 4.039 1.712 1.00 97.19 96 HIS A O 1
ATOM 790 N N . ILE A 1 97 ? -6.639 2.921 0.315 1.00 98.19 97 ILE A N 1
ATOM 791 C CA . ILE A 1 97 ? -7.327 1.633 0.446 1.00 98.19 97 ILE A CA 1
ATOM 792 C C . ILE A 1 97 ? -7.269 1.101 1.874 1.00 98.19 97 ILE A C 1
ATOM 794 O O . ILE A 1 97 ? -8.294 0.641 2.371 1.00 98.19 97 ILE A O 1
ATOM 798 N N . LEU A 1 98 ? -6.139 1.236 2.573 1.00 98.06 98 LEU A N 1
ATOM 799 C CA . LEU A 1 98 ? -6.056 0.917 4.000 1.00 98.06 98 LEU A CA 1
ATOM 800 C C . LEU A 1 98 ? -7.099 1.704 4.812 1.00 98.06 98 LEU A C 1
ATOM 802 O O . LEU A 1 98 ? -7.843 1.115 5.597 1.00 98.06 98 LEU A O 1
ATOM 806 N N . ILE A 1 99 ? -7.181 3.026 4.626 1.00 97.69 99 ILE A N 1
ATOM 807 C CA . ILE A 1 99 ? -8.131 3.864 5.373 1.00 97.69 99 ILE A CA 1
ATOM 808 C C . ILE A 1 99 ? -9.582 3.486 5.049 1.00 97.69 99 ILE A C 1
ATOM 810 O O . ILE A 1 99 ? -10.397 3.370 5.968 1.00 97.69 99 ILE A O 1
ATOM 814 N N . CYS A 1 100 ? -9.904 3.258 3.774 1.00 98.00 100 CYS A N 1
ATOM 815 C CA . CYS A 1 100 ? -11.235 2.833 3.345 1.00 98.00 100 CYS A CA 1
ATOM 816 C C 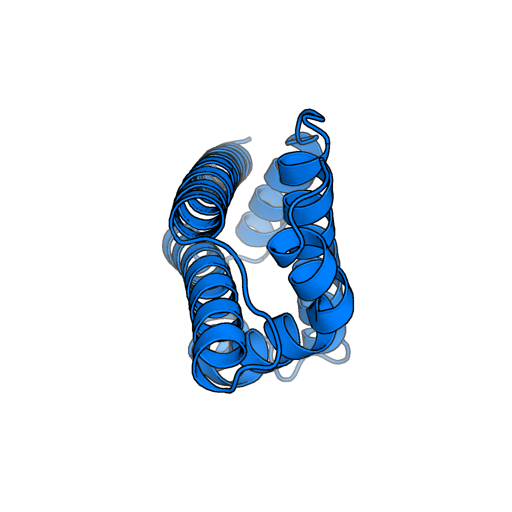. CYS A 1 100 ? -11.614 1.456 3.895 1.00 98.00 100 CYS A C 1
ATOM 818 O O . CYS A 1 100 ? -12.744 1.278 4.346 1.00 98.00 100 CYS A O 1
ATOM 820 N N . TYR A 1 101 ? -10.677 0.505 3.918 1.00 98.19 101 TYR A N 1
ATOM 821 C CA . TYR A 1 101 ? -10.902 -0.824 4.483 1.00 98.19 101 TYR A CA 1
ATOM 822 C C . TYR A 1 101 ? -11.248 -0.739 5.974 1.00 98.19 101 TYR A C 1
ATOM 824 O O . TYR A 1 101 ? -12.206 -1.353 6.444 1.00 98.19 101 TYR A O 1
ATOM 832 N N . ILE A 1 102 ? -10.508 0.084 6.722 1.00 97.88 102 ILE A N 1
ATOM 833 C CA . ILE A 1 102 ? -10.769 0.312 8.146 1.00 97.88 102 ILE A CA 1
ATOM 834 C C . ILE A 1 102 ? -12.109 1.015 8.359 1.00 97.88 102 ILE A C 1
ATOM 836 O O . ILE A 1 102 ? -12.871 0.604 9.233 1.00 97.88 102 ILE A O 1
ATO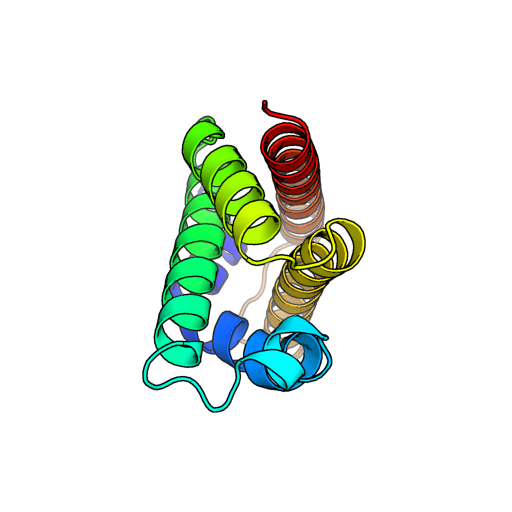M 840 N N . GLN A 1 103 ? -12.440 2.020 7.546 1.00 97.81 103 GLN A N 1
ATOM 841 C CA . GLN A 1 103 ? -13.746 2.680 7.613 1.00 97.81 103 GLN A CA 1
ATOM 842 C C . GLN A 1 103 ? -14.887 1.683 7.376 1.00 97.81 103 GLN A C 1
ATOM 844 O O . GLN A 1 103 ? -15.830 1.632 8.160 1.00 97.81 103 GLN A O 1
ATOM 849 N N . GLN A 1 104 ? -14.770 0.820 6.365 1.00 97.81 104 GLN A N 1
ATOM 850 C CA . GLN A 1 104 ? -15.763 -0.215 6.088 1.00 97.81 104 GLN A CA 1
ATOM 851 C C . GLN A 1 104 ? -15.916 -1.201 7.258 1.00 97.81 104 GLN A C 1
ATOM 853 O O . GLN A 1 104 ? -17.034 -1.608 7.587 1.00 97.81 104 GLN A O 1
ATOM 858 N N . ALA A 1 105 ? -14.818 -1.584 7.914 1.00 97.56 105 ALA A N 1
ATOM 859 C CA . ALA A 1 105 ? -14.858 -2.443 9.096 1.00 97.56 105 ALA A CA 1
ATOM 860 C C . ALA A 1 105 ? -15.566 -1.771 10.289 1.00 97.56 105 ALA A C 1
ATOM 862 O O . ALA A 1 105 ? -16.277 -2.442 11.040 1.00 97.56 105 ALA A O 1
ATOM 863 N N . ILE A 1 106 ? -15.419 -0.450 10.443 1.00 97.19 106 ILE A N 1
ATOM 864 C CA . ILE A 1 106 ? -16.152 0.346 11.441 1.00 97.19 106 ILE A CA 1
ATOM 865 C C . ILE A 1 106 ? -17.644 0.398 11.089 1.00 97.19 106 ILE A C 1
ATOM 867 O O . ILE A 1 106 ? -18.488 0.079 11.930 1.00 97.19 106 ILE A O 1
ATOM 871 N N . ASP A 1 107 ? -17.976 0.733 9.841 1.00 97.62 107 ASP A N 1
ATOM 872 C CA . ASP A 1 107 ? -19.358 0.887 9.364 1.00 97.62 107 ASP A CA 1
ATOM 873 C C . ASP A 1 107 ? -20.149 -0.425 9.468 1.00 97.62 107 ASP A C 1
ATOM 875 O O . ASP A 1 107 ? -21.325 -0.440 9.835 1.00 97.62 107 ASP A O 1
ATOM 879 N N . THR A 1 108 ? -19.481 -1.550 9.204 1.00 97.44 108 THR A N 1
ATOM 880 C CA . THR A 1 108 ? -20.047 -2.905 9.322 1.00 97.44 108 THR A CA 1
ATOM 881 C C . THR A 1 108 ? -19.953 -3.487 10.735 1.00 97.44 108 THR A C 1
ATOM 883 O O . THR A 1 108 ? -20.322 -4.641 10.952 1.00 97.44 108 THR A O 1
ATOM 886 N N . GLN A 1 109 ? -19.509 -2.692 11.714 1.00 95.31 109 GLN A N 1
ATOM 887 C CA . GLN A 1 109 ? -19.389 -3.052 13.129 1.00 95.31 109 GLN A CA 1
ATOM 888 C C . GLN A 1 109 ? -18.442 -4.224 13.443 1.00 95.31 109 GLN A C 1
ATOM 890 O O . GLN A 1 109 ? -18.542 -4.807 14.527 1.00 95.31 109 GLN A O 1
ATOM 895 N N . GLN A 1 110 ? -17.510 -4.553 12.547 1.00 96.56 110 GLN A N 1
ATOM 896 C CA . GLN A 1 110 ? -16.465 -5.554 12.799 1.00 96.56 110 GLN A CA 1
ATOM 897 C C . GLN A 1 110 ? -15.462 -5.065 13.851 1.00 96.56 110 GLN A C 1
ATOM 899 O O . GLN A 1 110 ? -14.937 -5.856 14.630 1.00 96.56 110 GLN A O 1
ATOM 904 N N . ILE A 1 111 ? -15.249 -3.748 13.912 1.00 95.94 111 ILE A N 1
ATOM 905 C CA . ILE A 1 111 ? -14.469 -3.063 14.945 1.00 95.94 111 ILE A CA 1
ATOM 906 C C . ILE A 1 111 ? -15.220 -1.825 15.435 1.00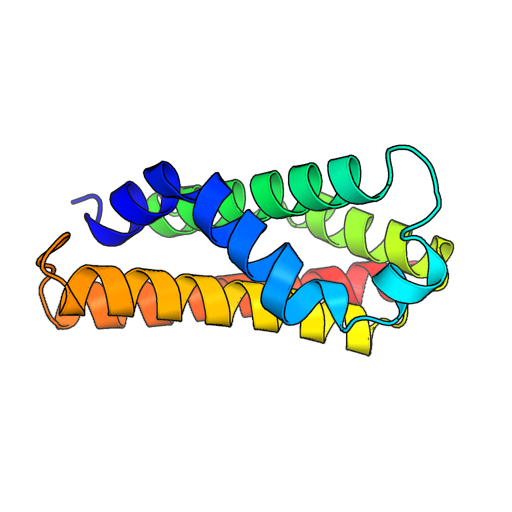 95.94 111 ILE A C 1
ATOM 908 O O . ILE A 1 111 ? -15.982 -1.209 14.694 1.00 95.94 111 ILE A O 1
ATOM 912 N N . LYS A 1 112 ? -15.023 -1.460 16.705 1.00 94.81 112 LYS A N 1
ATOM 913 C CA . LYS A 1 112 ? -15.700 -0.320 17.349 1.00 94.81 112 LYS A CA 1
ATOM 914 C C . LYS A 1 112 ? -14.686 0.566 18.087 1.00 94.81 112 LYS A C 1
ATOM 916 O O . LYS A 1 112 ? -14.673 0.562 19.317 1.00 94.81 112 LYS A O 1
ATOM 921 N N . PRO A 1 113 ? -13.784 1.255 17.363 1.00 94.50 113 PRO A N 1
ATOM 922 C CA . PRO A 1 113 ? -12.836 2.187 17.969 1.00 94.50 113 PRO A CA 1
ATOM 923 C C . PRO A 1 113 ? -13.554 3.440 18.486 1.00 94.50 113 PRO A C 1
ATOM 925 O O . PRO A 1 113 ? -14.678 3.743 18.078 1.00 94.50 113 PRO A O 1
ATOM 928 N N . SER A 1 114 ? -12.888 4.209 19.348 1.00 95.19 114 SER A N 1
ATOM 929 C CA . SER A 1 114 ? -13.325 5.580 19.611 1.00 95.19 114 SER A CA 1
ATOM 930 C C . SER A 1 114 ? -13.064 6.472 18.387 1.00 95.19 114 SER A C 1
ATOM 932 O O . SER A 1 114 ? -12.223 6.168 17.537 1.00 95.19 114 SER A O 1
ATOM 934 N N . GLN A 1 115 ? -13.767 7.603 18.295 1.00 93.94 115 GLN A N 1
ATOM 935 C CA . GLN A 1 115 ? -13.509 8.590 17.241 1.00 93.94 115 GLN A CA 1
ATOM 936 C C . GLN A 1 115 ? -12.068 9.124 17.304 1.00 93.94 115 GLN A C 1
ATOM 938 O O . GLN A 1 115 ? -11.440 9.319 16.265 1.00 93.94 115 GLN A O 1
ATOM 943 N N . GLU A 1 116 ? -11.538 9.324 18.512 1.00 94.69 116 GLU A N 1
ATOM 944 C CA . GLU A 1 116 ? -10.163 9.779 18.742 1.00 94.69 116 GLU A CA 1
ATOM 945 C C . GLU A 1 116 ? -9.131 8.749 18.258 1.00 94.69 116 GLU A C 1
ATOM 947 O O . GLU A 1 116 ? -8.157 9.116 17.595 1.00 94.69 116 GLU A O 1
ATOM 952 N N . ASP A 1 117 ? -9.370 7.456 18.510 1.00 93.62 117 ASP A N 1
ATOM 953 C CA . ASP A 1 117 ? -8.500 6.379 18.025 1.00 93.62 117 ASP A CA 1
ATOM 954 C C . ASP A 1 117 ? -8.466 6.340 16.496 1.00 93.62 117 ASP A C 1
ATOM 956 O O . ASP A 1 117 ? -7.398 6.165 15.907 1.00 93.62 117 ASP A O 1
ATOM 960 N N . TYR A 1 118 ? -9.619 6.522 15.844 1.00 95.69 118 TYR A N 1
ATOM 961 C CA . TYR A 1 118 ? -9.698 6.539 14.385 1.00 95.69 118 TYR A CA 1
ATOM 962 C C . TYR A 1 118 ? -8.986 7.750 13.777 1.00 95.69 118 TYR A C 1
ATOM 964 O O . TYR A 1 118 ? -8.193 7.593 12.849 1.00 95.69 118 TYR A O 1
ATOM 972 N N . GLN A 1 119 ? -9.180 8.942 14.343 1.00 95.31 119 GLN A N 1
ATOM 973 C CA . GLN A 1 119 ? -8.475 10.150 13.904 1.00 95.31 119 GLN A CA 1
ATOM 974 C C . GLN A 1 119 ? -6.957 10.027 14.084 1.00 95.31 119 GLN A C 1
ATOM 976 O O . GLN A 1 119 ? -6.190 10.418 13.203 1.00 95.31 119 GLN A O 1
ATOM 981 N N . THR A 1 120 ? -6.521 9.451 15.206 1.00 93.38 120 THR A N 1
ATOM 982 C CA . THR A 1 120 ? -5.106 9.177 15.481 1.00 93.38 120 THR A CA 1
ATOM 983 C C . THR A 1 120 ? -4.535 8.192 14.467 1.00 93.38 120 THR A C 1
ATOM 985 O O . THR A 1 120 ? -3.513 8.478 13.848 1.00 93.38 120 THR A O 1
ATOM 988 N N . PHE A 1 121 ? -5.237 7.085 14.217 1.00 94.25 121 PHE A N 1
ATOM 989 C CA . PHE A 1 121 ? -4.853 6.100 13.209 1.00 94.25 121 PHE A CA 1
ATOM 990 C C . PHE A 1 121 ? -4.687 6.735 11.821 1.00 94.25 121 PHE A C 1
ATOM 992 O O . PHE A 1 121 ? -3.639 6.573 11.200 1.00 94.25 121 PHE A O 1
ATOM 999 N N . GLN A 1 122 ? -5.674 7.509 11.356 1.00 95.19 122 GLN A N 1
ATOM 1000 C CA . GLN A 1 122 ? -5.611 8.188 10.058 1.00 95.19 122 GLN A CA 1
ATOM 1001 C C . GLN A 1 122 ? -4.407 9.128 9.964 1.00 95.19 122 GLN A C 1
ATOM 1003 O O . GLN A 1 122 ? -3.653 9.079 8.991 1.00 95.19 122 GLN A O 1
ATOM 1008 N N . ARG A 1 123 ? -4.210 9.980 10.978 1.00 94.19 123 ARG A N 1
ATOM 1009 C CA . ARG A 1 123 ? -3.093 10.929 11.021 1.00 94.19 123 ARG A CA 1
ATOM 1010 C C . ARG A 1 123 ? -1.751 10.209 10.947 1.00 94.19 123 ARG A C 1
ATOM 1012 O O . ARG A 1 123 ? -0.889 10.614 10.166 1.00 94.19 123 ARG A O 1
ATOM 1019 N N . ASP A 1 124 ? -1.570 9.179 11.762 1.00 92.38 124 ASP A N 1
ATOM 1020 C CA . ASP A 1 124 ? -0.276 8.523 11.914 1.00 92.38 124 ASP A CA 1
ATOM 1021 C C . ASP A 1 124 ? 0.070 7.711 10.653 1.00 92.38 124 ASP A C 1
ATOM 1023 O O . ASP A 1 124 ? 1.178 7.833 10.126 1.00 92.38 124 ASP A O 1
ATOM 1027 N N . VAL A 1 125 ? -0.914 7.006 10.078 1.00 93.00 125 VAL A N 1
ATOM 1028 C CA . VAL A 1 125 ? -0.782 6.315 8.785 1.00 93.00 125 VAL A CA 1
ATOM 1029 C C . VAL A 1 125 ? -0.434 7.299 7.666 1.00 93.00 125 VAL A C 1
ATOM 1031 O O . VAL A 1 125 ? 0.546 7.092 6.953 1.00 93.00 125 VAL A O 1
ATOM 1034 N N . HIS A 1 126 ? -1.171 8.406 7.521 1.00 93.62 126 HIS A N 1
ATOM 1035 C CA . HIS A 1 126 ? -0.863 9.413 6.499 1.00 93.62 126 HIS A CA 1
ATOM 1036 C C . HIS A 1 126 ? 0.528 10.028 6.674 1.00 93.62 126 HIS A C 1
ATOM 1038 O O . HIS A 1 126 ? 1.217 10.286 5.685 1.00 93.62 126 HIS A O 1
ATOM 1044 N N . THR A 1 127 ? 0.943 10.268 7.919 1.00 92.12 127 THR A N 1
ATOM 1045 C CA . THR A 1 127 ? 2.265 10.824 8.227 1.00 92.12 127 THR A CA 1
ATOM 1046 C C . THR A 1 127 ? 3.365 9.889 7.744 1.00 92.12 127 THR A C 1
ATOM 1048 O O . THR A 1 127 ? 4.271 10.324 7.034 1.00 92.12 127 THR A O 1
ATOM 1051 N N . ILE A 1 128 ? 3.254 8.601 8.058 1.00 91.31 128 ILE A N 1
ATOM 1052 C CA . ILE A 1 128 ? 4.247 7.609 7.654 1.00 91.31 128 ILE A CA 1
ATOM 1053 C C . ILE A 1 128 ? 4.236 7.367 6.146 1.00 91.31 128 ILE A C 1
ATOM 1055 O O . ILE A 1 128 ? 5.301 7.368 5.536 1.00 91.31 128 ILE A O 1
ATOM 1059 N N . PHE A 1 129 ? 3.071 7.242 5.508 1.00 92.75 129 PHE A N 1
ATOM 1060 C CA . PHE A 1 129 ? 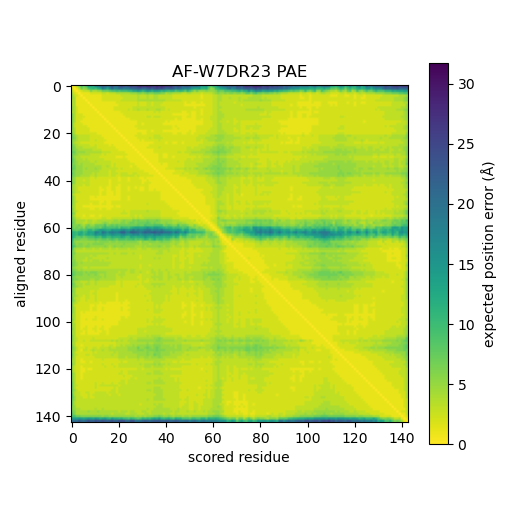3.016 7.079 4.052 1.00 92.75 129 PHE A CA 1
ATOM 1061 C C . PHE A 1 129 ? 3.624 8.275 3.311 1.00 92.75 129 PHE A C 1
ATOM 1063 O O . PHE A 1 129 ? 4.290 8.091 2.294 1.00 92.75 129 PHE A O 1
ATOM 1070 N N . ARG A 1 130 ? 3.471 9.496 3.840 1.00 92.31 130 ARG A N 1
ATOM 1071 C CA . ARG A 1 130 ? 4.162 10.672 3.296 1.00 92.31 130 ARG A CA 1
ATOM 1072 C C . ARG A 1 130 ? 5.679 10.530 3.406 1.00 92.31 130 ARG A C 1
ATOM 1074 O O . ARG A 1 130 ? 6.375 10.847 2.450 1.00 92.31 130 ARG A O 1
ATOM 1081 N N . GLN A 1 131 ? 6.192 10.054 4.540 1.00 92.00 131 GLN A N 1
ATOM 1082 C CA . GLN A 1 131 ? 7.627 9.805 4.692 1.00 92.00 131 GLN A CA 1
ATOM 1083 C C . GLN A 1 131 ? 8.114 8.711 3.737 1.00 92.00 131 GLN A C 1
ATOM 1085 O O . GLN A 1 131 ? 9.136 8.894 3.088 1.00 92.00 131 GLN A O 1
ATOM 1090 N N . VAL A 1 132 ? 7.355 7.625 3.575 1.00 91.19 132 VAL A N 1
ATOM 1091 C CA . VAL A 1 132 ? 7.648 6.576 2.588 1.00 91.19 132 VAL A CA 1
ATOM 1092 C C . VAL A 1 132 ? 7.755 7.164 1.180 1.00 91.19 132 VAL A C 1
ATOM 1094 O O . VAL A 1 132 ? 8.755 6.927 0.515 1.00 91.19 132 VAL A O 1
ATOM 1097 N N . CYS A 1 133 ? 6.805 8.002 0.753 1.00 92.81 133 CYS A N 1
ATOM 1098 C CA . CYS A 1 133 ? 6.865 8.652 -0.563 1.00 92.81 133 CYS A CA 1
ATOM 1099 C C . CYS A 1 133 ? 8.110 9.542 -0.723 1.00 92.81 133 CYS A C 1
ATOM 1101 O O . CYS A 1 133 ? 8.786 9.458 -1.741 1.00 92.81 133 CYS A O 1
ATOM 1103 N N . LEU A 1 134 ? 8.471 10.326 0.300 1.00 93.94 134 LEU A N 1
ATOM 1104 C CA . LEU A 1 134 ? 9.691 11.148 0.282 1.00 93.94 134 LEU A CA 1
ATOM 1105 C C . LEU A 1 134 ? 10.969 10.305 0.159 1.00 93.94 134 LEU A C 1
ATOM 1107 O O . LEU A 1 134 ? 11.952 10.739 -0.433 1.00 93.94 134 LEU A O 1
ATOM 1111 N N . HIS A 1 135 ? 10.992 9.116 0.756 1.00 93.50 135 HIS A N 1
ATOM 1112 C CA . HIS A 1 135 ? 12.148 8.224 0.680 1.00 93.50 135 HIS A CA 1
ATOM 1113 C C . HIS A 1 135 ? 12.188 7.417 -0.622 1.00 93.50 135 HIS A C 1
ATOM 1115 O O . HIS A 1 135 ? 13.269 7.183 -1.151 1.00 93.50 135 HIS A O 1
ATOM 1121 N N . ILE A 1 136 ? 11.033 7.108 -1.212 1.00 92.75 136 ILE A N 1
ATOM 1122 C CA . ILE A 1 136 ? 10.951 6.647 -2.602 1.00 92.75 136 ILE A CA 1
ATOM 1123 C C . ILE A 1 136 ? 11.544 7.707 -3.535 1.00 92.75 136 ILE A C 1
ATOM 1125 O O . ILE A 1 136 ? 12.375 7.377 -4.375 1.00 92.75 136 ILE A O 1
ATOM 1129 N N . GLU A 1 137 ? 11.164 8.981 -3.378 1.00 93.94 137 GLU A N 1
ATOM 1130 C CA . GLU A 1 137 ? 11.703 10.081 -4.188 1.00 93.94 137 GLU A CA 1
ATOM 1131 C C . GLU A 1 137 ? 13.232 10.148 -4.112 1.00 93.94 137 GLU A C 1
ATOM 1133 O O . GLU A 1 137 ? 13.889 10.192 -5.150 1.00 93.94 137 GLU A O 1
ATOM 1138 N N . LYS A 1 138 ? 13.798 10.051 -2.904 1.00 94.38 138 LYS A N 1
ATOM 1139 C CA . LYS A 1 138 ? 15.254 9.993 -2.702 1.00 94.38 138 LYS A CA 1
ATOM 1140 C C . LYS A 1 138 ? 15.912 8.811 -3.408 1.00 94.38 138 LYS A C 1
ATOM 1142 O O . LYS A 1 138 ? 16.969 8.996 -3.999 1.00 94.38 138 LYS A O 1
ATOM 1147 N N . GLY A 1 139 ? 15.297 7.628 -3.366 1.00 93.94 139 GLY A N 1
ATOM 1148 C CA . GLY A 1 139 ? 15.779 6.457 -4.104 1.00 93.94 139 GLY A CA 1
ATOM 1149 C C . GLY A 1 139 ? 15.791 6.684 -5.619 1.00 93.94 139 GLY A C 1
ATOM 1150 O O . GLY A 1 139 ? 16.736 6.338 -6.309 1.00 93.94 139 GLY A O 1
ATOM 1151 N N . TYR A 1 140 ? 14.787 7.369 -6.166 1.00 93.62 140 TYR A N 1
ATOM 1152 C CA . TYR A 1 140 ? 14.805 7.756 -7.583 1.00 93.62 140 TYR A CA 1
ATOM 1153 C C . TYR A 1 140 ? 15.910 8.774 -7.919 1.00 93.62 140 TYR A C 1
ATOM 1155 O O . TYR A 1 140 ? 16.429 8.801 -9.041 1.00 93.62 140 TYR A O 1
ATOM 1163 N N . GLU A 1 141 ? 16.267 9.638 -6.974 1.00 92.75 141 GLU A N 1
ATOM 1164 C CA . GLU A 1 141 ? 17.295 10.666 -7.150 1.00 92.75 141 GLU A CA 1
ATOM 1165 C C . GLU A 1 141 ? 18.724 10.153 -6.928 1.00 92.75 141 GLU A C 1
ATOM 1167 O O . GLU A 1 141 ? 19.672 10.841 -7.319 1.00 92.75 141 GLU A O 1
ATOM 1172 N N . SER A 1 142 ? 18.904 8.963 -6.348 1.00 85.81 142 SER A N 1
ATOM 1173 C CA . SER A 1 142 ? 20.233 8.393 -6.128 1.00 85.81 142 SER A CA 1
ATOM 1174 C C . SER A 1 142 ? 20.916 8.032 -7.458 1.00 85.81 142 SER A C 1
ATOM 1176 O O . SER A 1 142 ? 20.269 7.768 -8.481 1.00 85.81 142 SER A O 1
ATOM 1178 N N . LEU A 1 143 ? 22.246 8.172 -7.472 1.00 59.97 143 LEU A N 1
ATOM 1179 C CA . LEU A 1 143 ? 23.109 8.150 -8.661 1.00 59.97 143 LEU A CA 1
ATOM 1180 C C . LEU A 1 143 ? 23.669 6.761 -8.953 1.00 59.97 143 LEU A C 1
ATOM 1182 O O . LEU A 1 143 ? 24.263 6.177 -8.019 1.00 59.97 143 LEU A O 1
#

Mean predicted aligned error: 3.48 Å

pLDDT: mean 92.29, std 7.4, range [49.84, 98.5]

Sequence (143 aa):
MLSPLFAFAEDHIQAIVAQWMVTAYVQSEEYEKRKLIPGFLDEVEREATWLLRHILQQTQKGFAIDYRLVENIGEDRKEMGTSQSEFIRSCSDLCHILICYIQQAIDTQQIKPSQEDYQTFQRDVHTIFRQVCLHIEKGYESL

Radius of gyration: 15.31 Å; Cα contacts (8 Å, |Δi|>4): 127; chains: 1; bounding box: 43×26×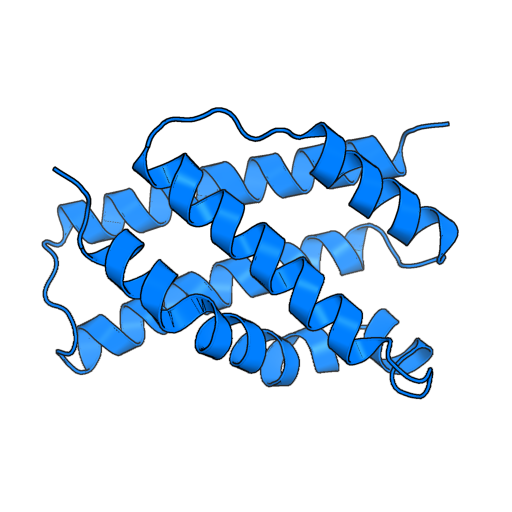44 Å

Solvent-accessible surface area (backbone atoms only — not comparable to full-atom values): 7976 Å² total; per-residue (Å²): 131,83,58,67,64,52,56,53,47,64,78,37,39,69,62,47,45,51,48,32,45,74,71,51,45,64,76,35,68,61,38,73,77,37,70,85,45,87,65,44,64,61,50,50,52,51,50,51,42,51,51,53,50,50,52,46,57,24,66,73,67,72,50,82,78,70,47,64,65,43,16,49,53,20,35,52,36,46,78,69,67,46,56,68,70,58,52,46,46,52,55,51,50,46,53,52,44,50,54,50,53,52,49,50,33,43,79,71,62,77,43,85,76,54,73,66,56,51,54,49,50,53,52,50,52,54,53,50,53,51,51,50,44,56,29,24,51,49,19,53,67,58,131

Nearest PDB structures (foldseek):
  4zvb-assembly2_D  TM=7.335E-01  e=3.874E-02  Escherichia coli K-12
  8h17-assembly1_A  TM=7.098E-01  e=1.288E-01  Thermosynechococcus vestitus BP-1
  2dc3-assembly1_A  TM=5.430E-01  e=3.334E-02  Homo sapiens
  4zva-assembly1_B  TM=6.469E-01  e=9.536E-02  Escherichia coli K-12
  7eyd-assembly1_19  TM=6.189E-01  e=4.500E-01  Nostoc sp. PCC 7120 = FACHB-418

Organism: NCBI:txid1265822

Secondary structure (DSSP, 8-state):
---HHHHHHHHTHHHHHHHHHHHTGGGSHHHHHHTTSTTHHHHHHHHHHHHHHHHHHHHHHTPPP-HHHHHHHHHHHHHTT--HHHHHHHHHHHHHHHHHHHHHHHHTTS----HHHHHHHHHHHHHHHHHHHHHHHHHHH--

Foldseek 3Di:
DQQVLLVVLLVCLLVLLVCLVVPPVCPFPCCVVPVPPPCPSVVVSVVSSVVSNQLSVCLRVVNDDPLVVLLVVLLVCLVVVGDLVRVLVSLVSSLVSSLVVSVVCCVVVVDPGDPVSNVSVNVSSVVVSVVSSVSSVNSNVDD